Protein AF-A0A3D0YWK0-F1 (afdb_monomer_lite)

Secondary structure (DSSP, 8-state):
---------HHHHHHHHHHHHHTT--HHHHHHHHHHHHHHHHHHHTTS--EEEEE-TTS-EEEEEE---

Radius of gyration: 14.64 Å; chains: 1; bounding box: 30×41×34 Å

Foldseek 3Di:
DDDDDDDDDVVVVVVLVVVCVVVVHDSVVSVVVVVVVVVVVCVVPVPHQDWDFDADPVRHGPDIDGDDD

Structure (mmCIF, N/CA/C/O backbone):
data_AF-A0A3D0YWK0-F1
#
_entry.id   AF-A0A3D0YWK0-F1
#
loop_
_atom_site.group_PDB
_atom_site.id
_atom_site.type_symbol
_atom_site.label_atom_id
_atom_site.label_alt_id
_atom_site.label_comp_id
_atom_site.label_asym_id
_atom_site.label_entity_id
_atom_site.label_seq_id
_atom_site.pdbx_PDB_ins_code
_atom_site.Cartn_x
_atom_site.Cartn_y
_atom_site.Cartn_z
_atom_site.occupancy
_atom_site.B_iso_or_equiv
_atom_site.auth_seq_id
_atom_site.auth_comp_id
_atom_site.auth_asym_id
_atom_site.auth_atom_id
_atom_site.pdbx_PDB_model_num
ATOM 1 N N . MET A 1 1 ? 8.107 -20.306 4.211 1.00 70.75 1 MET A N 1
ATOM 2 C CA . MET A 1 1 ? 6.926 -19.419 4.326 1.00 70.75 1 MET A CA 1
ATOM 3 C C . MET A 1 1 ? 5.893 -19.862 3.305 1.00 70.75 1 MET A C 1
ATOM 5 O O . MET A 1 1 ? 6.308 -20.168 2.190 1.00 70.75 1 MET A O 1
ATOM 9 N N . PRO A 1 2 ? 4.600 -19.939 3.662 1.00 86.06 2 PRO A N 1
ATOM 10 C CA . PRO A 1 2 ? 3.549 -20.283 2.709 1.00 86.06 2 PRO A CA 1
ATOM 11 C C . PRO A 1 2 ? 3.544 -19.291 1.540 1.00 86.06 2 PRO A C 1
ATOM 13 O O . PRO A 1 2 ? 3.800 -18.097 1.723 1.00 86.06 2 PRO A O 1
ATOM 16 N N . ARG A 1 3 ? 3.303 -19.802 0.331 1.00 87.81 3 ARG A N 1
ATOM 17 C CA . ARG A 1 3 ? 3.204 -19.003 -0.891 1.00 87.81 3 ARG A CA 1
ATOM 18 C C . ARG A 1 3 ? 1.737 -18.903 -1.279 1.00 87.81 3 ARG A C 1
ATOM 20 O O . ARG A 1 3 ? 1.092 -19.925 -1.481 1.00 87.81 3 ARG A O 1
ATOM 27 N N . THR A 1 4 ? 1.261 -17.676 -1.431 1.00 89.94 4 THR A N 1
ATOM 28 C CA . THR A 1 4 ? -0.091 -17.381 -1.906 1.00 89.94 4 THR A CA 1
ATOM 29 C C . THR A 1 4 ? 0.005 -16.638 -3.229 1.00 89.94 4 THR A C 1
ATOM 31 O O . THR A 1 4 ? 0.820 -15.723 -3.368 1.00 89.94 4 THR A O 1
ATOM 34 N N . THR A 1 5 ? -0.822 -17.034 -4.191 1.00 91.94 5 THR A N 1
ATOM 35 C CA . THR A 1 5 ? -1.027 -16.299 -5.442 1.00 91.94 5 THR A CA 1
ATOM 36 C C . THR A 1 5 ? -2.276 -15.440 -5.290 1.00 91.94 5 THR A C 1
ATOM 38 O O . THR A 1 5 ? -3.290 -15.918 -4.790 1.00 91.94 5 THR A O 1
ATOM 41 N N . LEU A 1 6 ? -2.185 -14.174 -5.687 1.00 88.69 6 LEU A N 1
ATOM 42 C CA . LEU A 1 6 ? -3.293 -13.224 -5.675 1.00 88.69 6 LEU A CA 1
ATOM 43 C C . LEU A 1 6 ? -3.493 -12.719 -7.099 1.00 88.69 6 LEU A C 1
ATOM 45 O O . LEU A 1 6 ? -2.518 -12.329 -7.743 1.00 88.69 6 LEU A O 1
ATOM 49 N N . GLU A 1 7 ? -4.737 -12.704 -7.556 1.00 93.44 7 GLU A N 1
ATOM 50 C CA . GLU A 1 7 ? -5.123 -12.050 -8.802 1.00 93.44 7 GLU A CA 1
ATOM 51 C C . GLU A 1 7 ? -5.592 -10.626 -8.503 1.00 93.44 7 GLU A C 1
ATOM 53 O O . GLU A 1 7 ? -6.271 -10.368 -7.509 1.00 93.44 7 GLU A O 1
ATOM 58 N N . TYR A 1 8 ? -5.189 -9.683 -9.346 1.00 91.31 8 TYR A N 1
ATOM 59 C CA . TYR A 1 8 ? -5.556 -8.278 -9.231 1.00 9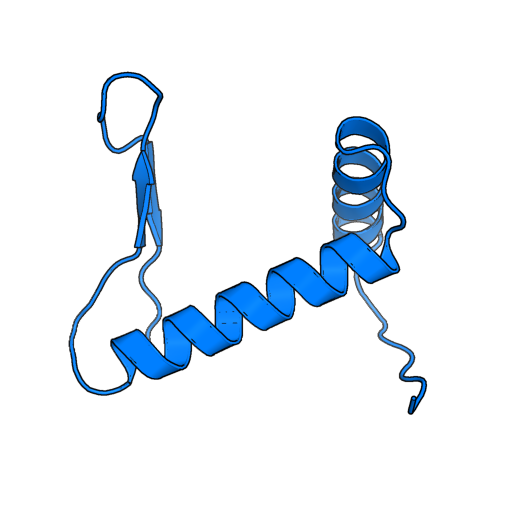1.31 8 TYR A CA 1
ATOM 60 C C . TYR A 1 8 ? -5.520 -7.608 -10.602 1.00 91.31 8 TYR A C 1
ATOM 62 O O . TYR A 1 8 ? -4.966 -8.146 -11.559 1.00 91.31 8 TYR A O 1
ATOM 70 N N . SER A 1 9 ? -6.136 -6.429 -10.703 1.00 95.88 9 SER A N 1
ATOM 71 C CA . SER A 1 9 ? -6.196 -5.687 -11.960 1.00 95.88 9 SER A CA 1
ATOM 72 C C . SER A 1 9 ? -4.803 -5.278 -12.451 1.00 95.88 9 SER A C 1
ATOM 74 O O . SER A 1 9 ? -3.901 -4.989 -11.659 1.00 95.88 9 SER A O 1
ATOM 76 N N . GLY A 1 10 ? -4.651 -5.164 -13.774 1.00 95.25 10 GLY A N 1
ATOM 77 C CA . GLY A 1 10 ? -3.411 -4.672 -14.382 1.00 95.25 10 GLY A CA 1
ATOM 78 C C . GLY A 1 10 ? -3.048 -3.247 -13.941 1.00 95.25 10 GLY A C 1
ATOM 79 O O . GLY A 1 10 ? -1.872 -2.906 -13.842 1.00 95.25 10 GLY A O 1
ATOM 80 N N . GLU A 1 11 ? -4.041 -2.424 -13.591 1.00 95.50 11 GLU A N 1
ATOM 81 C CA . GLU A 1 11 ? -3.809 -1.095 -13.014 1.00 95.50 11 GLU A CA 1
ATOM 82 C C . GLU A 1 11 ? -3.124 -1.177 -11.640 1.00 95.50 11 GLU A C 1
ATOM 84 O O . GLU A 1 11 ? -2.168 -0.442 -11.376 1.00 95.50 11 GLU A O 1
ATOM 89 N N . LEU A 1 12 ? -3.579 -2.085 -10.764 1.00 91.75 12 LEU A N 1
ATOM 90 C CA . LEU A 1 12 ? -2.925 -2.301 -9.474 1.00 91.75 12 LEU A CA 1
ATOM 91 C C . LEU A 1 12 ? -1.513 -2.859 -9.675 1.00 91.75 12 LEU A C 1
ATOM 93 O O . LEU A 1 12 ? -0.585 -2.429 -8.992 1.00 91.75 12 LEU A O 1
ATOM 97 N N . GLU A 1 13 ? -1.329 -3.758 -10.645 1.00 93.75 13 GLU A N 1
ATOM 98 C CA . GLU A 1 13 ? -0.006 -4.275 -10.987 1.00 93.75 13 GLU A CA 1
ATOM 99 C C . GLU A 1 13 ? 0.962 -3.167 -11.409 1.00 93.75 13 GLU A C 1
ATOM 101 O O . GLU A 1 13 ? 2.086 -3.108 -10.902 1.00 93.75 13 GLU A O 1
ATOM 106 N N . ALA A 1 14 ? 0.521 -2.259 -12.281 1.00 94.94 14 ALA A N 1
ATOM 107 C CA . ALA A 1 14 ? 1.322 -1.125 -12.721 1.00 94.94 14 ALA A CA 1
ATOM 108 C C . ALA A 1 14 ? 1.731 -0.232 -11.539 1.00 94.94 14 ALA A C 1
ATOM 110 O O . ALA A 1 14 ? 2.908 0.097 -11.394 1.00 94.94 14 ALA A O 1
ATOM 111 N N . LYS A 1 15 ? 0.791 0.092 -10.641 1.00 93.94 15 LYS A N 1
ATOM 112 C CA . LYS A 1 15 ? 1.067 0.891 -9.433 1.00 93.94 15 LYS A CA 1
ATOM 113 C C . LYS A 1 15 ? 2.095 0.223 -8.517 1.00 93.94 15 LYS A C 1
ATOM 115 O O . LYS A 1 15 ? 3.027 0.879 -8.056 1.00 93.94 15 LYS A O 1
ATOM 120 N N . LEU A 1 16 ? 1.964 -1.083 -8.286 1.00 93.38 16 LEU A N 1
ATOM 121 C CA . LEU A 1 16 ? 2.906 -1.847 -7.463 1.00 93.38 16 LEU A CA 1
ATOM 122 C C . LEU A 1 16 ? 4.301 -1.899 -8.080 1.00 93.38 16 LEU A C 1
ATOM 124 O O . LEU A 1 16 ? 5.285 -1.785 -7.356 1.00 93.38 16 LEU A O 1
ATOM 128 N N . MET A 1 17 ? 4.391 -2.065 -9.403 1.00 94.56 17 MET A N 1
ATOM 129 C CA . MET A 1 17 ? 5.664 -2.034 -10.124 1.00 94.56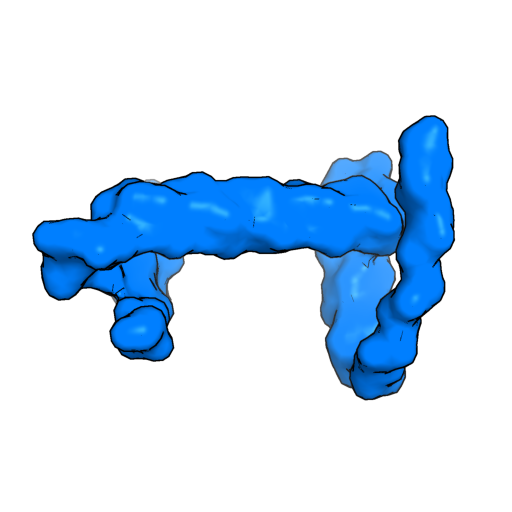 17 MET A CA 1
ATOM 130 C C . MET A 1 17 ? 6.352 -0.674 -10.008 1.00 94.56 17 MET A C 1
ATOM 132 O O . MET A 1 17 ? 7.563 -0.638 -9.803 1.00 94.56 17 MET A O 1
ATOM 136 N N . THR A 1 18 ? 5.603 0.425 -10.122 1.00 96.19 18 THR A N 1
ATOM 137 C CA . THR A 1 18 ? 6.144 1.782 -9.960 1.00 96.19 18 THR A CA 1
ATOM 138 C C . THR A 1 18 ? 6.729 1.970 -8.565 1.00 96.19 18 THR A C 1
ATOM 140 O O . THR A 1 18 ? 7.916 2.257 -8.446 1.00 96.19 18 THR A O 1
ATOM 143 N N . VAL A 1 19 ? 5.949 1.684 -7.517 1.00 95.00 19 VAL A N 1
ATOM 144 C CA . VAL A 1 19 ? 6.406 1.814 -6.120 1.00 95.00 19 VAL A CA 1
ATOM 145 C C . VAL A 1 19 ? 7.609 0.910 -5.844 1.00 95.00 19 VAL A C 1
ATOM 147 O O . VAL A 1 19 ? 8.574 1.323 -5.210 1.00 95.00 19 VAL A O 1
ATOM 150 N N . ALA A 1 20 ? 7.583 -0.327 -6.346 1.00 95.94 20 ALA A N 1
ATOM 151 C CA . ALA A 1 20 ? 8.688 -1.269 -6.195 1.00 95.94 20 ALA A CA 1
ATOM 152 C C . ALA A 1 20 ? 9.990 -0.722 -6.804 1.00 95.94 20 ALA A C 1
ATOM 154 O O . ALA A 1 20 ? 11.042 -0.809 -6.175 1.00 95.94 20 ALA A O 1
ATOM 155 N N . ARG A 1 21 ? 9.923 -0.111 -7.993 1.00 96.00 21 ARG A N 1
ATOM 156 C CA . ARG A 1 21 ? 11.088 0.50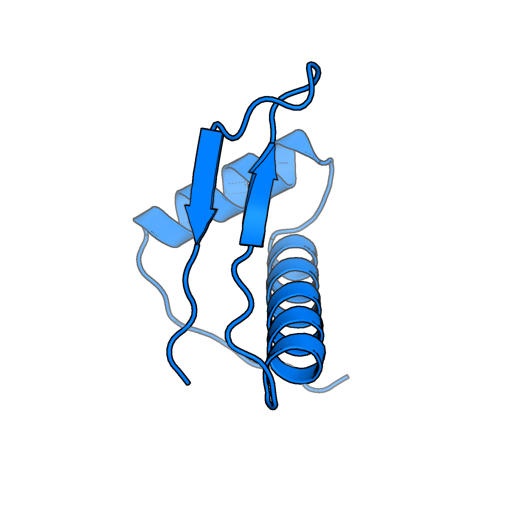5 -8.646 1.00 96.00 21 ARG A CA 1
ATOM 157 C C . ARG A 1 21 ? 11.604 1.721 -7.882 1.00 96.00 21 ARG A C 1
ATOM 159 O O . ARG A 1 21 ? 12.808 1.808 -7.668 1.00 96.00 21 ARG A O 1
ATOM 166 N N . GLU A 1 22 ? 10.715 2.623 -7.473 1.00 95.44 22 GLU A N 1
ATOM 167 C CA . GLU A 1 22 ? 11.072 3.845 -6.735 1.00 95.44 22 GLU A CA 1
ATOM 168 C C . GLU A 1 22 ? 11.755 3.531 -5.397 1.00 95.44 22 GLU A C 1
ATOM 170 O O . GLU A 1 22 ? 12.730 4.181 -5.027 1.00 95.44 22 GLU A O 1
ATOM 175 N N . ASP A 1 23 ? 11.293 2.485 -4.711 1.00 93.06 23 ASP A N 1
ATOM 176 C CA . ASP A 1 23 ? 11.817 2.065 -3.412 1.00 93.06 23 ASP A CA 1
ATOM 177 C C . ASP A 1 23 ? 13.018 1.101 -3.497 1.00 93.06 23 ASP A C 1
ATOM 179 O O . ASP A 1 23 ? 13.553 0.711 -2.455 1.00 93.06 23 ASP A O 1
ATOM 183 N N . GLY A 1 24 ? 13.413 0.650 -4.696 1.00 95.25 24 GLY A N 1
ATOM 184 C CA . GLY A 1 24 ? 14.436 -0.390 -4.869 1.00 95.25 24 GLY A CA 1
ATOM 185 C C . GLY A 1 24 ? 14.035 -1.750 -4.274 1.00 95.25 24 GLY A C 1
ATOM 186 O O . GLY A 1 24 ? 14.869 -2.460 -3.716 1.00 95.25 24 GLY A O 1
ATOM 187 N N . ARG A 1 25 ? 12.746 -2.099 -4.348 1.00 95.00 25 ARG A N 1
ATOM 188 C CA . ARG A 1 25 ? 12.130 -3.292 -3.742 1.00 95.00 25 ARG A CA 1
ATOM 189 C C . ARG A 1 25 ? 11.471 -4.189 -4.785 1.00 95.00 25 ARG A C 1
ATOM 191 O O . ARG A 1 25 ? 11.248 -3.815 -5.931 1.00 95.00 25 ARG A O 1
ATOM 198 N N . THR A 1 26 ? 11.091 -5.391 -4.372 1.00 95.06 26 THR A N 1
ATOM 199 C CA . THR A 1 26 ? 10.238 -6.287 -5.160 1.00 95.06 26 THR A CA 1
ATOM 200 C C . THR A 1 26 ? 8.750 -5.978 -4.957 1.00 95.06 26 THR A C 1
ATOM 202 O O . THR A 1 26 ? 8.329 -5.531 -3.888 1.00 95.06 26 THR A O 1
ATOM 205 N N . LYS A 1 27 ? 7.907 -6.319 -5.947 1.00 92.94 27 LYS A N 1
ATOM 206 C CA . LYS A 1 27 ? 6.434 -6.254 -5.818 1.00 92.94 27 LYS A CA 1
ATOM 207 C C . LYS A 1 27 ? 5.920 -6.958 -4.559 1.00 92.94 27 LYS A C 1
ATOM 209 O O . LYS A 1 27 ? 5.028 -6.455 -3.884 1.00 92.94 27 LYS A O 1
ATOM 214 N N . ALA A 1 28 ? 6.484 -8.127 -4.250 1.00 92.31 28 ALA A N 1
ATOM 215 C CA . ALA A 1 28 ? 6.076 -8.925 -3.100 1.00 92.31 28 ALA A CA 1
ATOM 216 C C . ALA A 1 28 ? 6.367 -8.209 -1.772 1.00 92.31 28 ALA A C 1
ATOM 218 O O . ALA A 1 28 ? 5.560 -8.281 -0.850 1.00 92.31 28 ALA A O 1
ATOM 219 N N . GLU A 1 29 ? 7.491 -7.500 -1.662 1.00 93.44 29 GLU A N 1
ATOM 220 C CA . GLU A 1 29 ? 7.814 -6.704 -0.472 1.00 93.44 29 GLU A CA 1
ATOM 221 C C . GLU A 1 29 ? 6.892 -5.499 -0.318 1.00 93.44 29 GLU A C 1
ATOM 223 O O . GLU A 1 29 ? 6.428 -5.236 0.792 1.00 93.44 29 GLU A O 1
ATOM 228 N N . VAL A 1 30 ? 6.575 -4.808 -1.417 1.00 93.75 30 VAL A N 1
ATOM 229 C CA . VAL A 1 30 ? 5.593 -3.712 -1.408 1.00 93.75 30 VAL A CA 1
ATOM 230 C C . VAL A 1 30 ? 4.241 -4.221 -0.905 1.00 93.75 30 VAL A C 1
ATOM 232 O O . VAL A 1 30 ? 3.675 -3.646 0.024 1.00 93.75 30 VAL A O 1
ATOM 235 N N . PHE A 1 31 ? 3.771 -5.354 -1.436 1.00 91.81 31 PHE A N 1
ATOM 236 C CA . PHE A 1 31 ? 2.520 -5.978 -1.005 1.00 91.81 31 PHE A CA 1
ATOM 237 C C . PHE A 1 31 ? 2.531 -6.365 0.476 1.00 91.81 31 PHE A C 1
ATOM 239 O O . PHE A 1 31 ? 1.586 -6.057 1.201 1.00 91.81 31 PHE A O 1
ATOM 246 N N . ARG A 1 32 ? 3.605 -7.011 0.952 1.00 91.25 32 ARG A N 1
ATOM 247 C CA . ARG A 1 32 ? 3.737 -7.388 2.368 1.00 91.25 32 ARG A CA 1
ATOM 248 C C . ARG A 1 32 ? 3.668 -6.168 3.277 1.00 91.25 32 ARG A C 1
ATOM 250 O O . ARG A 1 32 ? 2.940 -6.201 4.259 1.00 91.25 32 ARG A O 1
ATOM 257 N N . ARG A 1 33 ? 4.371 -5.083 2.936 1.00 91.88 33 ARG A N 1
ATOM 258 C CA . ARG A 1 33 ? 4.350 -3.844 3.728 1.00 91.88 33 ARG A CA 1
ATOM 259 C C . ARG A 1 33 ? 2.965 -3.208 3.752 1.00 91.88 33 ARG A C 1
ATOM 261 O O . ARG A 1 33 ? 2.529 -2.801 4.824 1.00 91.88 33 ARG A O 1
ATOM 268 N N . ALA A 1 34 ? 2.274 -3.168 2.613 1.00 89.50 34 ALA A N 1
ATOM 269 C CA . ALA A 1 34 ? 0.911 -2.649 2.537 1.00 89.50 34 ALA A CA 1
ATOM 270 C C . ALA A 1 34 ? -0.047 -3.447 3.438 1.00 89.50 34 ALA A C 1
ATOM 272 O O . ALA A 1 34 ? -0.794 -2.858 4.218 1.00 89.50 34 ALA A O 1
ATOM 273 N N . LEU A 1 35 ? 0.031 -4.782 3.403 1.00 89.44 35 LEU A N 1
ATOM 274 C CA . LEU A 1 35 ? -0.770 -5.647 4.273 1.00 89.44 35 LEU A CA 1
ATOM 275 C C . LEU A 1 35 ? -0.415 -5.459 5.752 1.00 89.44 35 LEU A C 1
ATOM 277 O O . LEU A 1 35 ? -1.312 -5.315 6.575 1.00 89.44 35 LEU A O 1
ATOM 281 N N . SER A 1 36 ? 0.874 -5.412 6.103 1.00 89.94 36 SER A N 1
ATOM 282 C CA . SER A 1 36 ? 1.308 -5.180 7.486 1.00 89.94 36 SER A CA 1
ATOM 283 C C . SER A 1 36 ? 0.822 -3.835 8.026 1.00 89.94 36 SER A C 1
ATOM 285 O O . SER A 1 36 ? 0.380 -3.765 9.169 1.00 89.94 36 SER A O 1
ATOM 287 N N . GLN A 1 37 ? 0.872 -2.777 7.212 1.00 86.94 37 GLN A N 1
ATOM 288 C CA . GLN A 1 37 ? 0.323 -1.476 7.588 1.00 86.94 37 GLN A CA 1
ATOM 289 C C . GLN A 1 37 ? -1.185 -1.564 7.797 1.00 86.94 37 GLN A C 1
ATOM 291 O O . GLN A 1 37 ? -1.662 -1.136 8.842 1.00 86.94 37 GLN A O 1
ATOM 296 N N . TYR A 1 38 ? -1.918 -2.168 6.858 1.00 84.75 38 TYR A N 1
ATOM 297 C CA . TYR A 1 38 ? -3.363 -2.354 6.979 1.00 84.75 38 TYR A CA 1
ATOM 298 C C . TYR A 1 38 ? -3.754 -3.096 8.263 1.00 84.75 38 TYR A C 1
ATOM 300 O O . TYR A 1 38 ? -4.654 -2.649 8.967 1.00 84.75 38 TYR A O 1
ATOM 308 N N . PHE A 1 39 ? -3.066 -4.190 8.608 1.00 84.69 39 PHE A N 1
ATOM 309 C CA . PHE A 1 39 ? -3.347 -4.925 9.844 1.00 84.69 39 PHE A CA 1
ATOM 310 C C . PHE A 1 39 ? -3.056 -4.099 11.093 1.00 84.69 39 PHE A C 1
ATOM 312 O O . PHE A 1 39 ? -3.893 -4.070 11.990 1.00 84.69 39 PHE A O 1
ATOM 319 N N . LYS A 1 40 ? -1.924 -3.388 11.127 1.00 84.75 40 LYS A N 1
ATOM 320 C CA . LYS A 1 40 ? -1.577 -2.510 12.249 1.00 84.75 40 LYS A CA 1
ATOM 321 C C . LYS A 1 40 ? -2.621 -1.410 12.443 1.00 84.75 40 LYS A C 1
ATOM 323 O O . LYS A 1 40 ? -3.075 -1.180 13.555 1.00 84.75 40 LYS A O 1
ATOM 328 N N . ILE A 1 41 ? -3.024 -0.766 11.349 1.00 81.62 41 ILE A N 1
ATOM 329 C CA . ILE A 1 41 ? -4.098 0.230 11.346 1.00 81.62 41 ILE A CA 1
ATOM 330 C C . ILE A 1 41 ? -5.362 -0.393 11.921 1.00 81.62 41 ILE A C 1
ATOM 332 O O . ILE A 1 41 ? -5.912 0.133 12.878 1.00 81.62 41 ILE A O 1
ATOM 336 N N . ARG A 1 42 ? -5.801 -1.520 11.352 1.00 78.75 42 ARG A N 1
ATOM 337 C CA . ARG A 1 42 ? -7.042 -2.182 11.745 1.00 78.75 42 ARG A CA 1
ATOM 338 C C . ARG A 1 42 ? -7.055 -2.526 13.232 1.00 78.75 42 ARG A C 1
ATOM 340 O O . ARG A 1 42 ? -8.077 -2.308 13.867 1.00 78.75 42 ARG A O 1
ATOM 347 N N . GLU A 1 43 ? -5.949 -3.037 13.771 1.00 82.25 43 GLU A N 1
ATOM 348 C CA . GLU A 1 43 ? -5.794 -3.355 15.196 1.00 82.25 43 GLU A CA 1
ATOM 349 C C . GLU A 1 43 ? -5.880 -2.094 16.072 1.00 82.25 43 GLU A C 1
ATOM 351 O O . GLU A 1 43 ? -6.622 -2.068 17.053 1.00 82.25 43 GLU A O 1
ATOM 356 N N . GLU A 1 44 ? -5.198 -1.013 15.685 1.00 78.19 44 GLU A N 1
ATOM 357 C CA . GLU A 1 44 ? -5.228 0.267 16.407 1.00 78.19 44 GLU A CA 1
ATOM 358 C C . GLU A 1 44 ? -6.589 0.982 16.321 1.00 78.19 44 GLU A C 1
ATOM 360 O O . GLU A 1 44 ? -6.937 1.762 17.213 1.00 78.19 44 GLU A O 1
ATOM 365 N N . THR A 1 45 ? -7.366 0.740 15.261 1.00 76.31 45 THR A N 1
ATOM 366 C CA . THR A 1 45 ? -8.682 1.357 15.037 1.00 76.31 45 THR A CA 1
ATOM 367 C C . THR A 1 45 ? -9.857 0.478 15.454 1.00 76.31 45 THR A C 1
ATOM 369 O O . THR A 1 45 ? -10.977 0.971 15.493 1.00 76.31 45 THR A O 1
ATOM 372 N N . GLN A 1 46 ? -9.650 -0.802 15.786 1.00 66.81 46 GLN A N 1
ATOM 373 C CA . GLN A 1 46 ? -10.741 -1.767 16.006 1.00 66.81 46 GLN A CA 1
ATOM 374 C C . GLN A 1 46 ? -11.688 -1.407 17.167 1.00 66.81 46 GLN A C 1
ATOM 376 O O . GLN A 1 46 ? -12.730 -2.034 17.305 1.00 66.81 46 GLN A O 1
ATOM 381 N N . ASN A 1 47 ? -11.348 -0.399 17.979 1.00 62.94 47 ASN A N 1
ATOM 382 C CA . ASN A 1 47 ? -12.134 0.051 19.130 1.00 62.94 47 ASN A CA 1
ATOM 383 C C . ASN A 1 47 ? -12.327 1.581 19.204 1.00 62.94 47 ASN A C 1
ATOM 385 O O . ASN A 1 47 ? -12.746 2.082 20.247 1.00 62.94 47 ASN A O 1
ATOM 389 N N . GLN A 1 48 ? -11.967 2.346 18.163 1.00 64.94 48 GLN A N 1
ATOM 390 C CA . GLN A 1 48 ? -12.043 3.817 18.168 1.00 64.94 48 GLN A CA 1
ATOM 391 C C . GLN A 1 48 ? -12.321 4.359 16.755 1.00 64.94 48 GLN A C 1
ATOM 393 O O . GLN A 1 48 ? -11.728 3.862 15.801 1.00 64.94 48 GLN A O 1
ATOM 398 N N . ASP A 1 49 ? -13.138 5.417 16.628 1.00 67.38 49 ASP A N 1
ATOM 399 C CA . ASP A 1 49 ? -13.429 6.150 15.373 1.00 67.38 49 ASP A CA 1
ATOM 400 C C . ASP A 1 49 ? -12.196 6.913 14.846 1.00 67.38 49 ASP A C 1
ATOM 402 O O . ASP A 1 49 ? -12.148 8.145 14.769 1.00 67.38 49 ASP A O 1
ATOM 406 N N . ARG A 1 50 ? -11.129 6.181 14.534 1.00 68.88 50 ARG A N 1
ATOM 407 C CA . ARG A 1 50 ? -9.846 6.734 14.114 1.00 68.88 50 ARG A CA 1
ATOM 408 C C . ARG A 1 50 ? -9.772 6.829 12.598 1.00 68.88 50 ARG A C 1
ATOM 410 O O . ARG A 1 50 ? -10.137 5.913 11.867 1.00 68.88 50 ARG A O 1
ATOM 417 N N . LYS A 1 51 ? -9.226 7.950 12.134 1.00 74.62 51 LYS A N 1
ATOM 418 C CA . LYS A 1 51 ? -8.922 8.211 10.726 1.00 74.62 51 LYS A CA 1
ATOM 419 C C . LYS A 1 51 ? -7.417 8.163 10.507 1.00 74.62 51 LYS A C 1
ATOM 421 O O . LYS A 1 51 ? -6.653 8.553 11.388 1.00 74.62 51 LYS A O 1
ATOM 426 N N . ILE A 1 52 ? -6.990 7.764 9.312 1.00 78.75 52 ILE A N 1
ATOM 427 C CA . ILE A 1 52 ? -5.606 7.973 8.875 1.00 78.75 52 ILE A CA 1
ATOM 428 C C . ILE A 1 52 ? -5.546 9.241 8.047 1.00 78.75 52 ILE A C 1
ATOM 430 O O . ILE A 1 52 ? -6.292 9.382 7.083 1.00 78.75 52 ILE A O 1
ATOM 434 N N . ALA A 1 53 ? -4.612 10.126 8.368 1.00 85.50 53 ALA A N 1
ATOM 435 C CA . ALA A 1 53 ? -4.291 11.266 7.529 1.00 85.50 53 ALA A CA 1
ATOM 436 C C . ALA A 1 53 ? -2.974 11.021 6.781 1.00 85.50 53 ALA A C 1
ATOM 438 O O . ALA A 1 53 ? -1.950 10.702 7.384 1.00 85.50 53 ALA A O 1
ATOM 439 N N . VAL A 1 54 ? -2.990 11.208 5.463 1.00 86.25 54 VAL A N 1
ATOM 440 C CA . VAL A 1 54 ? -1.779 11.443 4.677 1.00 86.25 54 VAL A CA 1
ATOM 441 C C . VAL A 1 54 ? -1.438 12.916 4.842 1.00 86.25 54 VAL A C 1
ATOM 443 O O . VAL A 1 54 ? -2.195 13.778 4.394 1.00 86.25 54 VAL A O 1
ATOM 446 N N . ILE A 1 55 ? -0.322 13.193 5.505 1.00 89.88 55 ILE A N 1
ATOM 447 C CA . ILE A 1 55 ? 0.177 14.546 5.760 1.00 89.88 55 ILE A CA 1
ATOM 448 C C . ILE A 1 55 ? 1.346 14.872 4.828 1.00 89.88 55 ILE A C 1
ATOM 450 O O . ILE A 1 55 ? 2.148 13.997 4.495 1.00 89.88 55 ILE A O 1
ATO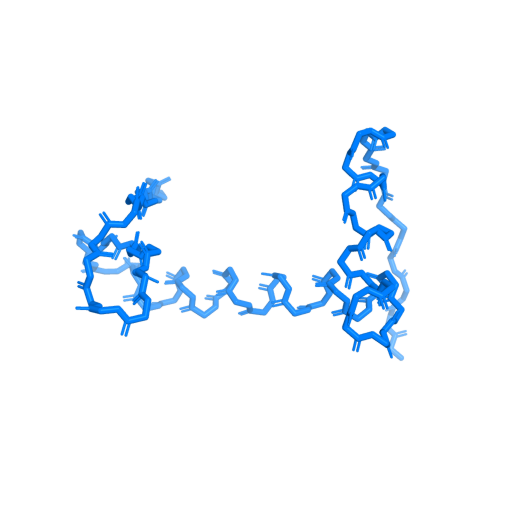M 454 N N . ASP A 1 56 ? 1.431 16.123 4.383 1.00 90.50 56 ASP A N 1
ATOM 455 C CA . ASP A 1 56 ? 2.594 16.622 3.654 1.00 90.50 56 ASP A CA 1
ATOM 456 C C . ASP A 1 56 ? 3.782 16.879 4.600 1.00 90.50 56 ASP A C 1
ATOM 458 O O . ASP A 1 56 ? 3.694 16.726 5.821 1.00 90.50 56 ASP A O 1
ATOM 462 N N . ARG A 1 57 ? 4.918 17.299 4.032 1.00 90.19 57 ARG A N 1
ATOM 463 C CA . ARG A 1 57 ? 6.134 17.609 4.806 1.00 90.19 57 ARG A CA 1
ATOM 464 C C . ARG A 1 57 ? 5.977 18.800 5.761 1.00 90.19 57 ARG A C 1
ATOM 466 O O . ARG A 1 57 ? 6.791 18.940 6.664 1.00 90.19 57 ARG A O 1
ATOM 473 N N . ASN A 1 58 ? 4.957 19.632 5.568 1.00 92.69 58 ASN A N 1
ATOM 474 C CA . ASN A 1 58 ? 4.647 20.794 6.398 1.00 92.69 58 ASN A CA 1
ATOM 475 C C . ASN A 1 58 ? 3.577 20.474 7.459 1.00 92.69 58 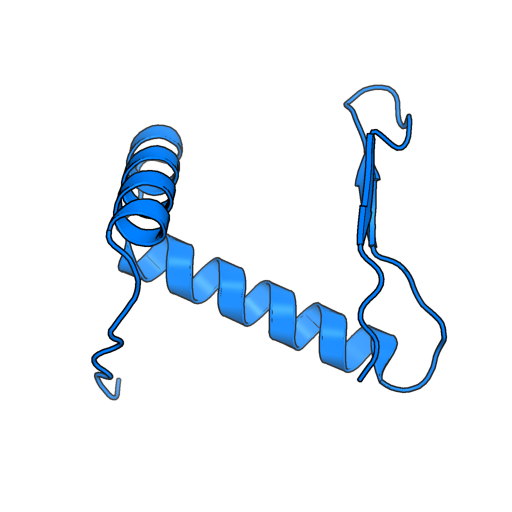ASN A C 1
ATOM 477 O O . ASN A 1 58 ? 3.116 21.374 8.157 1.00 92.69 58 ASN A O 1
ATOM 481 N N . GLY A 1 59 ? 3.152 19.209 7.569 1.00 89.44 59 GLY A N 1
ATOM 482 C CA . GLY A 1 59 ? 2.115 18.772 8.501 1.00 89.44 59 GLY A CA 1
ATOM 483 C C . GLY A 1 59 ? 0.686 19.066 8.038 1.00 89.44 59 GLY A C 1
ATOM 484 O O . GLY A 1 59 ? -0.254 18.857 8.803 1.00 89.44 59 GLY A O 1
ATOM 485 N N . LYS A 1 60 ? 0.482 19.526 6.797 1.00 92.88 60 LYS A N 1
ATOM 486 C CA . LYS A 1 60 ? -0.859 19.746 6.252 1.00 92.88 60 LYS A CA 1
ATOM 487 C C . LYS A 1 60 ? -1.470 18.416 5.827 1.00 92.88 60 LYS A C 1
ATOM 489 O O . LYS A 1 60 ? -0.849 17.636 5.109 1.00 92.88 60 LYS A O 1
ATOM 494 N N . ILE A 1 61 ? -2.720 18.181 6.214 1.00 90.81 61 ILE A N 1
ATOM 495 C CA . ILE A 1 61 ? -3.482 17.014 5.760 1.00 90.81 61 ILE A CA 1
ATOM 496 C C . ILE A 1 61 ? -3.740 17.144 4.251 1.00 90.81 61 ILE A C 1
ATOM 498 O O . ILE A 1 61 ? -4.398 18.081 3.801 1.00 90.81 61 ILE A O 1
ATOM 502 N N . ILE A 1 62 ? -3.215 16.194 3.476 1.00 93.38 62 ILE A N 1
ATOM 503 C CA . ILE A 1 62 ? -3.467 16.047 2.037 1.00 93.38 62 ILE A CA 1
ATOM 504 C C . ILE A 1 62 ? -4.724 15.203 1.815 1.00 93.38 62 ILE A C 1
ATOM 506 O O . ILE A 1 62 ? -5.510 15.479 0.910 1.00 93.38 62 ILE A O 1
ATOM 510 N N . LYS A 1 63 ? -4.903 14.143 2.611 1.00 89.00 63 LYS A N 1
ATOM 511 C CA . LYS A 1 63 ? -6.010 13.198 2.442 1.00 89.00 63 LYS A CA 1
ATOM 512 C C . LYS A 1 63 ? -6.338 12.482 3.742 1.00 89.00 63 LYS A C 1
ATOM 514 O O . LYS A 1 63 ? -5.430 12.018 4.419 1.00 89.00 63 LYS A O 1
ATOM 519 N N . GLU A 1 64 ? -7.622 12.326 4.040 1.00 85.50 64 GLU A N 1
ATOM 520 C CA . GLU A 1 64 ? -8.094 11.429 5.095 1.00 85.50 64 GLU A CA 1
ATOM 521 C C . GLU A 1 64 ? -8.552 10.098 4.486 1.00 85.50 64 GLU A C 1
ATOM 523 O O . GLU A 1 64 ? -9.218 10.063 3.450 1.00 85.50 64 GLU A O 1
ATOM 528 N N . LEU A 1 65 ? -8.185 8.997 5.131 1.00 80.69 65 LEU A N 1
ATOM 529 C CA . LEU A 1 65 ? -8.670 7.654 4.856 1.00 80.69 65 LEU A CA 1
ATOM 530 C C . LEU A 1 65 ? -9.472 7.207 6.077 1.00 80.69 65 LEU A C 1
ATOM 532 O O . LEU A 1 65 ? -8.932 7.075 7.179 1.00 80.69 65 LEU A O 1
ATOM 536 N N . VAL A 1 66 ? -10.769 7.008 5.865 1.00 74.00 66 VAL A N 1
ATOM 537 C CA . VAL A 1 66 ? -11.687 6.483 6.873 1.00 74.00 66 VAL A CA 1
ATOM 538 C C . 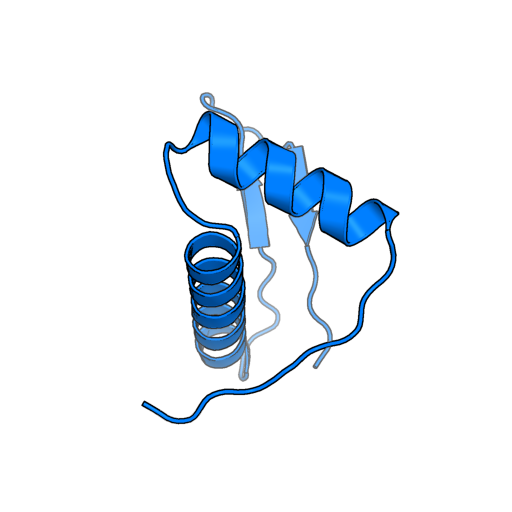VAL A 1 66 ? -11.886 5.007 6.575 1.00 74.00 66 VAL A C 1
ATOM 540 O O . VAL A 1 66 ? -12.342 4.653 5.488 1.00 74.00 66 VAL A O 1
ATOM 543 N N . PHE A 1 67 ? -11.521 4.154 7.526 1.00 68.44 67 PHE A N 1
ATOM 544 C CA . PHE A 1 67 ? -11.802 2.729 7.448 1.00 68.44 67 PHE A CA 1
ATOM 545 C C . PHE A 1 67 ? -13.043 2.446 8.288 1.00 68.44 67 PHE A C 1
ATOM 547 O O . PHE A 1 67 ? -13.030 2.653 9.497 1.00 68.44 67 PHE A O 1
ATOM 554 N N . ILE A 1 68 ? -14.114 2.013 7.630 1.00 65.25 68 ILE A N 1
ATOM 555 C CA . ILE A 1 68 ? -15.337 1.546 8.283 1.00 65.25 68 ILE A CA 1
ATOM 556 C C . ILE A 1 68 ? -15.221 0.021 8.306 1.00 65.25 68 ILE A C 1
ATOM 558 O O . ILE A 1 68 ? -15.173 -0.592 7.236 1.00 65.25 68 ILE A O 1
ATOM 562 N N . PHE A 1 69 ? -15.068 -0.560 9.497 1.00 61.88 69 PHE A N 1
ATOM 563 C CA . PHE A 1 69 ? -14.896 -2.002 9.703 1.00 61.88 69 PHE A CA 1
ATOM 564 C C . PHE A 1 69 ? -16.170 -2.657 10.221 1.00 61.88 69 PHE A C 1
ATOM 566 O O . PHE A 1 69 ? -16.898 -1.990 10.988 1.00 61.88 69 PHE A O 1
#

pLDDT: mean 86.54, std 9.52, range [61.88, 96.19]

Sequence (69 aa):
MPRTTLEYSGELEAKLMTVAREDGRTKAEVFRRALSQYFKIREETQNQDRKIAVIDRNGKIIKELVFIF